Protein AF-A0A0E2ARM5-F1 (afdb_monomer_lite)

Organism: NCBI:txid997883

Sequence (117 aa):
MQHPQVIKKFHDNARKASEAAKKFPGQHNGEGDAVRHVYWSALNTLSENANLAKEFGDAHEQNPGQDIAEKNMDLFNNSIGYQLGDLAKQNKWSEERLFKEIIKYKNDKKLQTKLHP

pLDDT: mean 94.95, std 8.1, range [47.59, 98.81]

Secondary structure (DSSP, 8-state):
--HHHHHHHHHHHHHHHHHHHTTSS-TTTSHHHHHHHHHHHHHHHHHS-HHHHHHHHHHHT--TTS-HHHHHHHHHHHHHHHHHHHHHHHTT--HHHHHHHHHHHHHTT-S--S---

Structure (mmCIF, N/CA/C/O backbone):
data_AF-A0A0E2ARM5-F1
#
_entry.id   AF-A0A0E2ARM5-F1
#
loop_
_atom_site.group_PDB
_atom_site.id
_atom_site.type_symbol
_atom_site.label_atom_id
_atom_site.label_alt_id
_atom_site.label_comp_id
_atom_site.label_asym_id
_atom_site.label_entity_id
_atom_site.label_seq_id
_atom_site.pdbx_PDB_ins_code
_atom_site.Cartn_x
_atom_site.Cartn_y
_atom_site.Cartn_z
_atom_site.occupancy
_atom_site.B_iso_or_equiv
_atom_site.auth_seq_id
_atom_site.auth_comp_id
_atom_site.auth_asym_id
_atom_site.auth_atom_id
_atom_site.pdbx_PDB_model_num
ATOM 1 N N . MET A 1 1 ? -25.311 -2.677 -9.216 1.00 47.59 1 MET A N 1
ATOM 2 C CA . MET A 1 1 ? -23.911 -2.255 -9.439 1.00 47.59 1 MET A CA 1
ATOM 3 C C . MET A 1 1 ? -23.619 -1.006 -8.611 1.00 47.59 1 MET A C 1
ATOM 5 O O . MET A 1 1 ? -24.107 0.061 -8.951 1.00 47.59 1 MET A O 1
ATOM 9 N N . GLN A 1 2 ? -22.869 -1.135 -7.512 1.00 56.41 2 GLN A N 1
ATOM 10 C CA . GLN A 1 2 ? -22.458 -0.032 -6.616 1.00 56.41 2 GLN A CA 1
ATOM 11 C C . GLN A 1 2 ? -21.163 0.683 -7.088 1.00 56.41 2 GLN A C 1
ATOM 13 O O . GLN A 1 2 ? -20.437 1.267 -6.289 1.00 56.41 2 GLN A O 1
ATOM 18 N N . HIS A 1 3 ? -20.839 0.643 -8.386 1.00 64.38 3 HIS A N 1
ATOM 19 C CA . HIS A 1 3 ? -19.516 1.034 -8.901 1.00 64.38 3 HIS A CA 1
ATOM 20 C C . HIS A 1 3 ? -19.085 2.501 -8.676 1.00 64.38 3 HIS A C 1
ATOM 22 O O . HIS A 1 3 ? -17.916 2.704 -8.354 1.00 64.38 3 HIS A O 1
ATOM 28 N N . PRO A 1 4 ? -19.947 3.537 -8.776 1.00 80.44 4 PRO A N 1
ATOM 29 C CA . PRO A 1 4 ? -19.475 4.927 -8.699 1.00 80.44 4 PRO A CA 1
ATOM 30 C C . PRO A 1 4 ? -18.895 5.314 -7.333 1.00 80.44 4 PRO A C 1
ATOM 32 O O . PRO A 1 4 ? -17.927 6.068 -7.247 1.00 80.44 4 PRO A O 1
ATOM 35 N N . GLN A 1 5 ? -19.476 4.786 -6.252 1.00 87.19 5 GLN A N 1
ATOM 36 C CA . GLN A 1 5 ? -19.025 5.093 -4.894 1.00 87.19 5 GLN A CA 1
ATOM 37 C C . GLN A 1 5 ? -17.694 4.407 -4.576 1.00 87.19 5 GLN A C 1
ATOM 39 O O . GLN A 1 5 ? -16.830 5.032 -3.967 1.00 87.19 5 GLN A O 1
ATOM 44 N N . VAL A 1 6 ? -17.508 3.163 -5.030 1.00 91.00 6 VAL A N 1
ATOM 45 C CA . VAL A 1 6 ? -16.244 2.424 -4.873 1.00 91.00 6 VAL A CA 1
ATOM 46 C C . VAL A 1 6 ? -15.111 3.138 -5.605 1.00 91.00 6 VAL A C 1
ATOM 48 O O . VAL A 1 6 ? -14.064 3.380 -5.012 1.00 91.00 6 VAL A O 1
ATOM 51 N N . ILE A 1 7 ? -15.337 3.560 -6.854 1.00 90.75 7 ILE A N 1
ATOM 52 C CA . ILE A 1 7 ? -14.329 4.290 -7.639 1.00 90.75 7 ILE A CA 1
ATOM 53 C C . ILE A 1 7 ? -13.917 5.576 -6.917 1.00 90.75 7 ILE A C 1
ATOM 55 O O . ILE A 1 7 ? -12.726 5.845 -6.763 1.00 90.75 7 ILE A O 1
ATOM 59 N N . LYS A 1 8 ? -14.891 6.346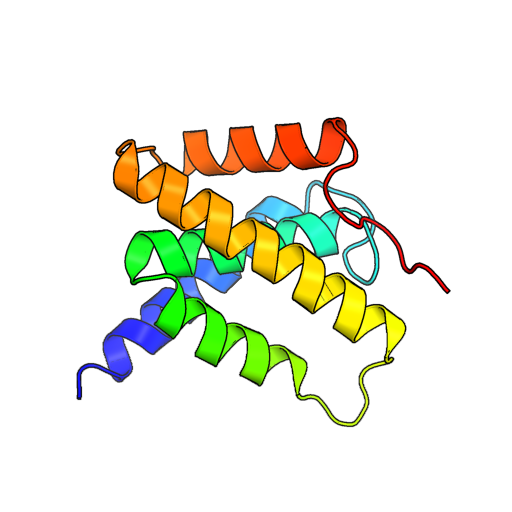 -6.411 1.00 93.88 8 LYS A N 1
ATOM 60 C CA . LYS A 1 8 ? -14.605 7.559 -5.638 1.00 93.88 8 LYS A CA 1
ATOM 61 C C . LYS A 1 8 ? -13.776 7.252 -4.384 1.00 93.88 8 LYS A C 1
ATOM 63 O O . LYS A 1 8 ? -12.797 7.946 -4.128 1.00 93.88 8 LYS A O 1
ATOM 68 N N . LYS A 1 9 ? -14.122 6.204 -3.628 1.00 95.38 9 LYS A N 1
ATOM 69 C CA . LYS A 1 9 ? -13.348 5.782 -2.449 1.00 95.38 9 LYS A CA 1
ATOM 70 C C . LYS A 1 9 ? -11.918 5.398 -2.817 1.00 95.38 9 LYS A C 1
ATOM 72 O O . LYS A 1 9 ? -10.992 5.840 -2.149 1.00 95.38 9 LYS A O 1
ATOM 77 N N . PHE A 1 10 ? -11.724 4.617 -3.877 1.00 96.00 10 PHE A N 1
ATOM 78 C CA . PHE A 1 10 ? -10.392 4.165 -4.293 1.00 96.00 10 PHE A CA 1
ATOM 79 C C . PHE A 1 10 ? -9.530 5.333 -4.773 1.00 96.00 10 PHE A C 1
ATOM 81 O O . PHE A 1 10 ? -8.337 5.375 -4.473 1.00 96.00 10 PHE A O 1
ATOM 88 N N . HIS A 1 11 ? -10.141 6.315 -5.436 1.00 96.31 11 HIS A N 1
ATOM 89 C CA . HIS A 1 11 ? -9.495 7.577 -5.782 1.00 96.31 11 HIS A CA 1
ATOM 90 C C . HIS A 1 11 ? -9.100 8.388 -4.532 1.00 96.31 11 HIS A C 1
ATOM 92 O O . HIS A 1 11 ? -7.962 8.843 -4.412 1.00 96.31 11 HIS A O 1
ATOM 98 N N . ASP A 1 12 ? -10.005 8.540 -3.562 1.00 97.88 12 ASP A N 1
ATOM 99 C CA . ASP A 1 12 ? -9.716 9.253 -2.313 1.00 97.88 12 ASP A CA 1
ATOM 100 C C . ASP A 1 12 ? -8.624 8.545 -1.488 1.00 97.88 12 ASP A C 1
ATOM 102 O O . ASP A 1 12 ? -7.742 9.202 -0.926 1.00 97.88 12 ASP A O 1
ATOM 106 N N . ASN A 1 13 ? -8.631 7.210 -1.468 1.00 98.38 13 ASN A N 1
ATOM 107 C CA . ASN A 1 13 ? -7.599 6.385 -0.845 1.00 98.38 13 ASN A CA 1
ATOM 108 C C . ASN A 1 13 ? -6.247 6.542 -1.548 1.00 98.38 13 ASN A C 1
ATOM 110 O O . ASN A 1 13 ? -5.231 6.667 -0.868 1.00 98.38 13 ASN A O 1
ATOM 114 N N . ALA A 1 14 ? -6.220 6.589 -2.885 1.00 98.12 14 ALA A N 1
ATOM 115 C CA . ALA A 1 14 ? -4.995 6.835 -3.650 1.00 98.12 14 ALA A CA 1
ATOM 116 C C . ALA A 1 14 ? -4.389 8.194 -3.284 1.00 98.12 14 ALA A C 1
ATOM 118 O O . ALA A 1 14 ? -3.193 8.294 -3.015 1.00 98.12 14 ALA A O 1
ATOM 119 N N . ARG A 1 15 ? -5.220 9.239 -3.174 1.00 98.44 15 ARG A N 1
ATOM 120 C CA . ARG A 1 15 ? -4.770 10.563 -2.726 1.00 98.44 15 ARG A CA 1
ATOM 121 C C . ARG A 1 15 ? -4.179 10.509 -1.317 1.00 98.44 15 ARG A C 1
ATOM 123 O O . ARG A 1 15 ? -3.093 11.038 -1.100 1.00 98.44 15 ARG A O 1
ATOM 130 N N . LYS A 1 16 ? -4.856 9.855 -0.364 1.00 98.44 16 LYS A N 1
ATOM 131 C CA . LYS A 1 16 ? -4.340 9.679 1.007 1.00 98.44 16 LYS A CA 1
ATOM 132 C C . LYS A 1 16 ? -2.991 8.955 1.022 1.00 98.44 16 LYS A C 1
ATOM 134 O O . LYS A 1 16 ? -2.076 9.403 1.711 1.00 98.44 16 LYS A O 1
ATOM 139 N N . ALA A 1 17 ? -2.870 7.861 0.270 1.00 98.50 17 ALA A N 1
ATOM 140 C CA . ALA A 1 17 ? -1.648 7.072 0.196 1.00 98.50 17 ALA A CA 1
ATOM 141 C C . ALA A 1 17 ? -0.484 7.885 -0.383 1.00 98.50 17 ALA A C 1
ATOM 143 O O . ALA A 1 17 ? 0.592 7.920 0.212 1.00 98.50 17 ALA A O 1
ATOM 144 N N . SER A 1 18 ? -0.728 8.615 -1.473 1.00 98.44 18 SER A N 1
ATOM 145 C CA . SER A 1 18 ? 0.254 9.509 -2.089 1.00 98.44 18 SER A CA 1
ATOM 146 C C . SER A 1 18 ? 0.715 10.609 -1.137 1.00 98.44 18 SER A C 1
ATOM 148 O O . SER A 1 18 ? 1.916 10.802 -0.973 1.00 98.44 18 SER A O 1
ATOM 150 N N . GLU A 1 19 ? -0.200 11.300 -0.449 1.00 98.50 19 GLU A N 1
ATOM 151 C CA . GLU A 1 19 ? 0.183 12.328 0.531 1.00 98.50 19 GLU A CA 1
ATOM 152 C C . GLU A 1 19 ? 1.012 11.745 1.683 1.00 98.50 19 GLU A C 1
ATOM 154 O O . GLU A 1 19 ? 2.033 12.313 2.070 1.00 98.50 19 GLU A O 1
ATOM 159 N N . ALA A 1 20 ? 0.617 10.583 2.208 1.00 98.00 20 ALA A N 1
ATOM 160 C CA . ALA A 1 20 ? 1.328 9.927 3.300 1.00 98.00 20 ALA A CA 1
ATOM 161 C C . ALA A 1 20 ? 2.727 9.429 2.892 1.00 98.00 20 ALA A C 1
ATOM 163 O O . ALA A 1 20 ? 3.628 9.384 3.737 1.00 98.00 20 ALA A O 1
ATOM 164 N N . ALA A 1 21 ? 2.912 9.070 1.619 1.00 98.25 21 ALA A N 1
ATOM 165 C CA . ALA A 1 21 ? 4.160 8.564 1.060 1.00 98.25 21 ALA A CA 1
ATOM 166 C C . ALA A 1 21 ? 5.202 9.654 0.761 1.00 98.25 21 ALA A C 1
ATOM 168 O O . ALA A 1 21 ? 6.397 9.359 0.770 1.00 98.25 21 ALA A O 1
ATOM 169 N N . LYS A 1 22 ? 4.794 10.917 0.553 1.00 98.25 22 LYS A N 1
ATOM 170 C CA . LYS A 1 22 ? 5.698 12.039 0.207 1.00 98.25 22 LYS A CA 1
ATOM 171 C C . LYS A 1 22 ? 6.840 12.272 1.196 1.00 98.25 22 LYS A C 1
ATOM 173 O O . LYS A 1 22 ? 7.863 12.839 0.830 1.00 98.25 22 LYS A O 1
ATOM 178 N N . LYS A 1 23 ? 6.674 11.854 2.451 1.00 97.19 23 LYS A N 1
ATOM 179 C CA . LYS A 1 23 ? 7.703 11.985 3.495 1.00 97.19 23 LYS A CA 1
ATOM 180 C C . LYS A 1 23 ? 8.856 10.983 3.365 1.00 97.19 23 LYS A C 1
ATOM 182 O O . LYS A 1 23 ? 9.813 11.079 4.126 1.00 97.19 23 LYS A O 1
ATOM 187 N N . PHE A 1 24 ? 8.751 10.014 2.458 1.00 97.62 24 PHE A N 1
ATOM 188 C CA . PHE A 1 24 ? 9.776 9.005 2.207 1.00 97.62 24 PHE A CA 1
ATOM 189 C C . PHE A 1 24 ? 10.496 9.280 0.876 1.00 97.62 24 PHE A C 1
ATOM 191 O O . PHE A 1 24 ? 9.881 9.786 -0.066 1.00 97.62 24 PHE A O 1
ATOM 198 N N . PRO A 1 25 ? 11.794 8.963 0.762 1.00 97.81 25 PRO A N 1
ATOM 199 C CA . PRO A 1 25 ? 12.524 9.108 -0.495 1.00 97.81 25 PRO A CA 1
ATOM 200 C C . PRO A 1 25 ? 12.080 8.061 -1.528 1.00 97.81 25 PRO A C 1
ATOM 202 O O . PRO A 1 25 ? 11.477 7.051 -1.181 1.00 97.81 25 PRO A O 1
ATOM 205 N N . GLY A 1 26 ? 12.409 8.271 -2.805 1.00 97.31 26 GLY A N 1
ATOM 206 C CA . GLY A 1 26 ? 12.141 7.284 -3.859 1.00 97.31 26 GLY A CA 1
ATOM 207 C C . GLY A 1 26 ? 10.648 7.114 -4.148 1.00 97.31 26 GLY A C 1
ATOM 208 O O . GLY A 1 26 ? 10.055 6.089 -3.830 1.00 97.31 26 GLY A O 1
ATOM 209 N N . GLN A 1 27 ? 10.039 8.142 -4.745 1.00 97.94 27 GLN A N 1
ATOM 210 C CA . GLN A 1 27 ? 8.611 8.159 -5.103 1.00 97.94 27 GLN A CA 1
ATOM 211 C C . GLN A 1 27 ? 8.261 7.280 -6.317 1.00 97.94 27 GLN A C 1
ATOM 213 O O . GLN A 1 27 ? 7.083 7.160 -6.655 1.00 97.94 27 GLN A O 1
ATOM 218 N N . HIS A 1 28 ? 9.274 6.691 -6.948 1.00 96.81 28 HIS A N 1
ATOM 219 C CA . HIS A 1 28 ? 9.179 5.730 -8.035 1.00 96.81 28 HIS A CA 1
ATOM 220 C C . HIS A 1 28 ? 10.295 4.701 -7.845 1.00 96.81 28 HIS A C 1
ATOM 222 O O . HIS A 1 28 ? 11.446 5.098 -7.624 1.00 96.81 28 HIS A O 1
ATOM 228 N N . ASN A 1 29 ? 9.952 3.414 -7.868 1.00 96.81 29 ASN A N 1
ATOM 229 C CA . ASN A 1 29 ? 10.861 2.285 -7.688 1.00 96.81 29 ASN A CA 1
ATOM 230 C C . ASN A 1 29 ? 11.671 2.340 -6.378 1.00 96.81 29 ASN A C 1
ATOM 232 O O . ASN A 1 29 ? 12.807 1.866 -6.298 1.00 96.81 29 ASN A O 1
ATOM 236 N N . GLY A 1 30 ? 11.093 2.962 -5.343 1.00 97.19 30 GLY A N 1
ATOM 237 C CA . GLY A 1 30 ? 11.765 3.293 -4.090 1.00 97.19 30 GLY A CA 1
ATOM 238 C C . GLY A 1 30 ? 10.886 3.144 -2.848 1.00 97.19 30 GLY A C 1
ATOM 239 O O . GLY A 1 30 ? 9.823 2.529 -2.865 1.00 97.19 30 GLY A O 1
ATOM 240 N N . GLU A 1 31 ? 11.339 3.704 -1.726 1.00 98.12 31 GLU A N 1
ATOM 241 C CA . GLU A 1 31 ? 10.670 3.558 -0.429 1.00 98.12 31 GLU A CA 1
ATOM 242 C C . GLU A 1 31 ? 9.285 4.217 -0.385 1.00 98.12 31 GLU A C 1
ATOM 244 O O . GLU A 1 31 ? 8.324 3.609 0.087 1.00 98.12 31 GLU A O 1
ATOM 249 N N . GLY A 1 32 ? 9.173 5.454 -0.869 1.00 98.44 32 GLY A N 1
ATOM 250 C CA . GLY A 1 32 ? 7.902 6.168 -0.942 1.00 98.44 32 GLY A CA 1
ATOM 251 C C . GLY A 1 32 ? 6.911 5.472 -1.861 1.00 98.44 32 GLY A C 1
ATOM 252 O O . GLY A 1 32 ? 5.730 5.388 -1.533 1.00 98.44 32 GLY A O 1
ATOM 253 N N . ASP A 1 33 ? 7.403 4.911 -2.959 1.00 98.44 33 ASP A N 1
ATOM 254 C CA . ASP A 1 33 ? 6.599 4.113 -3.873 1.00 98.44 33 ASP A CA 1
ATOM 255 C C . ASP A 1 33 ? 6.029 2.860 -3.193 1.00 98.44 33 ASP A C 1
ATOM 257 O O . ASP A 1 33 ? 4.815 2.693 -3.087 1.00 98.44 33 ASP A O 1
ATOM 261 N N . ALA A 1 34 ? 6.896 2.062 -2.564 1.00 98.62 34 ALA A N 1
ATOM 262 C CA . ALA A 1 34 ? 6.487 0.874 -1.822 1.00 98.62 34 ALA A CA 1
ATOM 263 C C . ALA A 1 34 ? 5.437 1.190 -0.743 1.00 98.62 34 ALA A C 1
ATOM 265 O O . ALA A 1 34 ? 4.422 0.503 -0.624 1.00 98.62 34 ALA A O 1
ATOM 266 N N . VAL A 1 35 ? 5.641 2.264 0.030 1.00 98.75 35 VAL A N 1
ATOM 267 C CA . VAL A 1 35 ? 4.672 2.701 1.048 1.00 98.75 35 VAL A CA 1
ATOM 268 C C . VAL A 1 35 ? 3.345 3.125 0.415 1.00 98.75 35 VAL A C 1
ATOM 270 O O . VAL A 1 35 ? 2.290 2.797 0.963 1.00 98.75 35 VAL A O 1
ATOM 273 N N . ARG A 1 36 ? 3.376 3.834 -0.719 1.00 98.75 36 ARG A N 1
ATOM 274 C CA . ARG A 1 36 ? 2.173 4.264 -1.443 1.00 98.75 36 ARG A CA 1
ATOM 275 C C . ARG A 1 36 ? 1.350 3.061 -1.903 1.00 98.75 36 ARG A C 1
ATOM 277 O O . ARG A 1 36 ? 0.156 3.026 -1.607 1.00 98.75 36 ARG A O 1
ATOM 284 N N . HIS A 1 37 ? 1.979 2.073 -2.541 1.00 98.62 37 HIS A N 1
ATOM 285 C CA . HIS A 1 37 ? 1.309 0.864 -3.038 1.00 98.62 37 HIS A CA 1
ATOM 286 C C . HIS A 1 37 ? 0.685 0.045 -1.902 1.00 98.62 37 HIS A C 1
ATOM 288 O O . HIS A 1 37 ? -0.518 -0.236 -1.921 1.00 98.62 37 HIS A O 1
ATOM 294 N N . VAL A 1 38 ? 1.453 -0.242 -0.841 1.00 98.81 38 VAL A N 1
ATOM 295 C CA . VAL A 1 38 ? 0.933 -0.973 0.330 1.00 98.81 38 VAL A CA 1
ATOM 296 C C . VAL A 1 38 ? -0.239 -0.225 0.958 1.00 98.81 38 VAL A C 1
ATOM 298 O O . VAL A 1 38 ? -1.264 -0.830 1.272 1.00 98.81 38 VAL A O 1
ATOM 301 N N . TYR A 1 39 ? -0.109 1.090 1.164 1.00 98.81 39 TYR A N 1
ATOM 302 C CA . TYR A 1 39 ? -1.127 1.842 1.888 1.00 98.81 39 TYR A CA 1
ATOM 303 C C . TYR A 1 39 ? -2.406 2.027 1.071 1.00 98.81 39 TYR A C 1
ATOM 305 O O . TYR A 1 39 ? -3.496 1.873 1.622 1.00 98.81 39 TYR A O 1
ATOM 313 N N . TRP A 1 40 ? -2.301 2.270 -0.237 1.00 98.69 40 TRP A N 1
ATOM 314 C CA . TRP A 1 40 ? -3.465 2.318 -1.120 1.00 98.69 40 TRP A CA 1
ATOM 315 C C . TRP A 1 40 ? -4.215 0.981 -1.132 1.00 98.69 40 TRP A C 1
ATOM 317 O O . TRP A 1 40 ? -5.419 0.946 -0.867 1.00 98.69 40 TRP A O 1
ATOM 327 N N . SER A 1 41 ? -3.493 -0.125 -1.325 1.00 98.81 41 SER A N 1
ATOM 328 C CA . SER A 1 41 ? -4.056 -1.479 -1.317 1.00 98.81 41 SER A CA 1
ATOM 329 C C . SER A 1 41 ? -4.707 -1.842 0.025 1.00 98.81 41 SER A C 1
ATOM 331 O O . SER A 1 41 ? -5.798 -2.424 0.060 1.00 98.81 41 SER A O 1
ATOM 333 N N . ALA A 1 42 ? -4.102 -1.428 1.142 1.00 98.81 42 ALA A N 1
ATOM 334 C CA . ALA A 1 42 ? -4.655 -1.651 2.474 1.00 98.81 42 ALA A CA 1
ATOM 335 C C . ALA A 1 42 ? -5.910 -0.812 2.754 1.00 98.81 42 ALA A C 1
ATOM 337 O O . ALA A 1 42 ? -6.881 -1.339 3.295 1.00 98.81 42 ALA A O 1
ATOM 338 N N . LEU A 1 43 ? -5.936 0.467 2.358 1.00 98.75 43 LEU A N 1
ATOM 339 C CA . LEU A 1 43 ? -7.120 1.324 2.495 1.00 98.75 43 LEU A CA 1
ATOM 340 C C . LEU A 1 43 ? -8.288 0.820 1.639 1.00 98.75 43 LEU A C 1
ATOM 342 O O . LEU A 1 43 ? -9.432 0.802 2.098 1.00 98.75 43 LEU A O 1
ATOM 346 N N . ASN A 1 44 ? -8.014 0.367 0.415 1.00 98.38 44 ASN A N 1
ATOM 347 C CA . ASN A 1 44 ? -9.029 -0.220 -0.461 1.00 98.38 44 ASN A CA 1
ATOM 348 C C . ASN A 1 44 ? -9.614 -1.498 0.144 1.00 98.38 44 ASN A C 1
ATOM 350 O O . ASN A 1 44 ? -10.830 -1.668 0.171 1.00 98.38 44 ASN A O 1
ATOM 354 N N . THR A 1 45 ? -8.768 -2.348 0.721 1.00 98.56 45 THR A N 1
ATOM 355 C CA . THR A 1 45 ? -9.214 -3.564 1.414 1.00 98.56 45 THR A CA 1
ATOM 356 C C . THR A 1 45 ? -10.028 -3.245 2.669 1.00 98.56 45 THR A C 1
ATOM 358 O O . THR A 1 45 ? -11.087 -3.831 2.887 1.00 98.56 45 THR A O 1
ATOM 361 N N . LEU A 1 46 ? -9.569 -2.284 3.478 1.00 98.00 46 LEU A N 1
ATOM 362 C CA . LEU A 1 46 ? -10.245 -1.864 4.706 1.00 98.00 46 LEU A CA 1
ATOM 363 C C . LEU A 1 46 ? -11.627 -1.255 4.419 1.00 98.00 46 LEU A C 1
ATOM 365 O O . LEU A 1 46 ? -12.58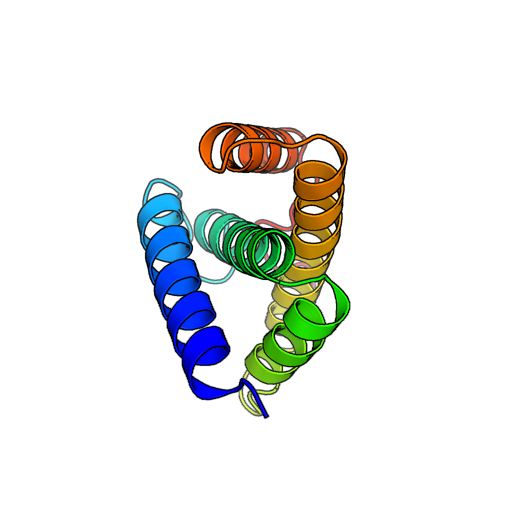9 -1.546 5.130 1.00 98.00 46 LEU A O 1
ATOM 369 N N . SER A 1 47 ? -11.721 -0.416 3.382 1.00 96.69 47 SER A N 1
ATOM 370 C CA . SER A 1 47 ? -12.966 0.255 2.983 1.00 96.69 47 SER A CA 1
ATOM 371 C C . SER A 1 47 ? -13.930 -0.643 2.203 1.00 96.69 47 SER A C 1
ATOM 373 O O . SER A 1 47 ? -15.137 -0.402 2.261 1.00 96.69 47 SER A O 1
ATOM 375 N N . GLU A 1 48 ? -13.417 -1.677 1.531 1.00 95.75 48 GLU A N 1
ATOM 376 C CA . GLU A 1 48 ? -14.187 -2.667 0.774 1.00 95.75 48 GLU A CA 1
ATOM 377 C C . GLU A 1 48 ? -13.819 -4.095 1.211 1.00 95.75 48 GLU A C 1
ATOM 379 O O . GLU A 1 48 ? -14.202 -4.519 2.303 1.00 95.75 48 GLU A O 1
ATOM 384 N N . ASN A 1 49 ? -13.123 -4.871 0.378 1.00 95.19 49 ASN A N 1
ATOM 385 C CA . ASN A 1 49 ? -12.604 -6.202 0.696 1.00 95.19 49 ASN A CA 1
ATOM 386 C C . ASN A 1 49 ? -11.380 -6.523 -0.179 1.00 95.19 49 ASN A C 1
ATOM 388 O O . ASN A 1 49 ? -11.171 -5.874 -1.207 1.00 95.19 49 ASN A O 1
ATOM 392 N N . ALA A 1 50 ? -10.599 -7.532 0.216 1.00 94.94 50 ALA A N 1
ATOM 393 C CA . ALA A 1 50 ? -9.348 -7.879 -0.454 1.00 94.94 50 ALA A CA 1
ATOM 394 C C . ALA A 1 50 ? -9.536 -8.305 -1.918 1.00 94.94 50 ALA A C 1
ATOM 396 O O . ALA A 1 50 ? -8.716 -7.942 -2.756 1.00 94.94 50 ALA A O 1
ATOM 397 N N . ASN A 1 51 ? -10.625 -9.008 -2.255 1.00 95.44 51 ASN A N 1
ATOM 398 C CA . ASN A 1 51 ? -10.874 -9.451 -3.631 1.00 95.44 51 ASN A CA 1
ATOM 399 C C . ASN A 1 51 ? -11.060 -8.253 -4.569 1.00 95.44 51 ASN A C 1
ATOM 401 O O . ASN A 1 51 ? -10.375 -8.149 -5.582 1.00 95.44 51 ASN A O 1
ATOM 405 N N . LEU A 1 52 ? -11.923 -7.305 -4.194 1.00 95.25 52 LEU A N 1
ATOM 406 C CA . LEU A 1 52 ? -12.173 -6.111 -5.003 1.00 95.25 52 LEU A CA 1
ATOM 407 C C . LEU A 1 52 ? -10.949 -5.185 -5.057 1.00 95.25 52 LEU A C 1
ATOM 409 O O . LEU A 1 52 ? -10.644 -4.615 -6.101 1.00 95.25 52 LEU A O 1
ATOM 413 N N . ALA A 1 53 ? -10.223 -5.044 -3.944 1.00 96.31 53 ALA A N 1
ATOM 414 C CA . ALA A 1 53 ? -8.976 -4.284 -3.917 1.00 96.31 53 ALA A CA 1
ATOM 415 C C . ALA A 1 53 ? -7.916 -4.895 -4.849 1.00 96.31 53 ALA A C 1
ATOM 417 O O . ALA A 1 53 ? -7.216 -4.151 -5.538 1.00 96.31 53 ALA A O 1
ATOM 418 N N . LYS A 1 54 ? -7.836 -6.231 -4.907 1.00 96.69 54 LYS A N 1
ATOM 419 C CA . LYS A 1 54 ? -6.936 -6.960 -5.801 1.00 96.69 54 LYS A CA 1
ATOM 420 C C . LYS A 1 54 ? -7.310 -6.800 -7.266 1.00 96.69 54 LYS A C 1
ATOM 422 O O . LYS A 1 54 ? -6.432 -6.513 -8.063 1.00 96.69 54 LYS A O 1
ATOM 427 N N . GLU A 1 55 ? -8.586 -6.919 -7.625 1.00 95.44 55 GLU A N 1
ATOM 428 C CA . GLU A 1 55 ? -9.033 -6.715 -9.013 1.00 95.44 55 GLU A CA 1
ATOM 429 C C . GLU A 1 55 ? -8.625 -5.335 -9.550 1.00 95.44 55 GLU A C 1
ATOM 431 O O . GLU A 1 55 ? -8.094 -5.223 -10.654 1.00 95.44 55 GLU A O 1
ATOM 436 N N . PHE A 1 56 ? -8.818 -4.281 -8.752 1.00 94.06 56 PHE A N 1
ATOM 437 C CA . PHE A 1 56 ? -8.423 -2.923 -9.134 1.00 94.06 56 PHE A CA 1
ATOM 438 C C . PHE A 1 56 ? -6.909 -2.708 -9.112 1.00 94.06 56 PHE A C 1
ATOM 440 O O . PHE A 1 56 ? -6.394 -2.015 -9.986 1.00 94.06 56 PHE A O 1
ATOM 447 N N . GLY A 1 57 ? -6.203 -3.266 -8.126 1.00 93.12 57 GLY A N 1
ATOM 448 C CA . GLY A 1 57 ? -4.747 -3.164 -8.052 1.00 93.12 57 GLY A CA 1
ATOM 449 C C . GLY A 1 57 ? -4.077 -3.882 -9.217 1.00 93.12 57 GLY A C 1
ATOM 450 O O . GLY A 1 57 ? -3.305 -3.267 -9.938 1.00 93.12 57 GLY A O 1
ATOM 451 N N . ASP A 1 58 ? -4.453 -5.133 -9.487 1.00 93.75 58 ASP A N 1
ATOM 452 C CA . ASP A 1 58 ? -3.940 -5.896 -10.626 1.00 93.75 58 ASP A CA 1
ATOM 453 C C . ASP A 1 58 ? -4.181 -5.160 -11.947 1.00 93.75 58 ASP A C 1
ATOM 455 O O . ASP A 1 58 ? -3.292 -5.153 -12.796 1.00 93.75 58 ASP A O 1
ATOM 459 N N . ALA A 1 59 ? -5.361 -4.547 -12.121 1.00 92.00 59 ALA A N 1
ATOM 460 C CA . ALA A 1 59 ? -5.695 -3.754 -13.301 1.00 92.00 59 ALA A CA 1
ATOM 461 C C . ALA A 1 59 ? -4.850 -2.472 -13.417 1.00 92.00 59 ALA A C 1
ATOM 463 O O . ALA A 1 59 ? -4.489 -2.090 -14.529 1.00 92.00 59 ALA A O 1
ATOM 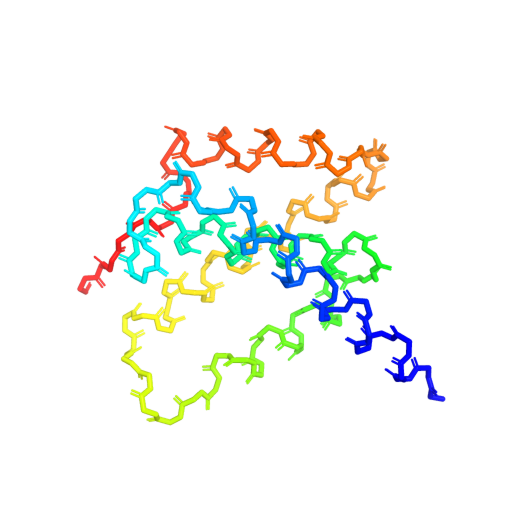464 N N . HIS A 1 60 ? -4.518 -1.823 -12.295 1.00 88.75 60 HIS A N 1
ATOM 465 C CA . HIS A 1 60 ? -3.638 -0.651 -12.262 1.00 88.75 60 HIS A CA 1
ATOM 466 C C . HIS A 1 60 ? -2.226 -0.981 -12.773 1.00 88.75 60 HIS A C 1
ATOM 468 O O . HIS A 1 60 ? -1.671 -0.207 -13.548 1.00 88.75 60 HIS A O 1
ATOM 474 N N . GLU A 1 61 ? -1.713 -2.173 -12.448 1.00 89.56 61 GLU A N 1
ATOM 475 C CA . GLU A 1 61 ? -0.391 -2.663 -12.878 1.00 89.56 61 GLU A CA 1
ATOM 476 C C . GLU A 1 61 ? -0.385 -3.319 -14.286 1.00 89.56 61 GLU A C 1
ATOM 478 O O . GLU A 1 61 ? 0.570 -3.995 -14.679 1.00 89.56 61 GLU A O 1
ATOM 483 N N . GLN A 1 62 ? -1.460 -3.214 -15.086 1.00 89.19 62 GLN A N 1
ATOM 484 C CA . GLN A 1 62 ? -1.494 -3.751 -16.466 1.00 89.19 62 GLN A CA 1
ATOM 485 C C . GLN A 1 62 ? -1.011 -2.756 -17.532 1.00 89.19 62 GLN A C 1
ATOM 487 O O . GLN A 1 62 ? -1.381 -2.878 -18.700 1.00 89.19 62 GLN A O 1
ATOM 492 N N . ASN A 1 63 ? -0.181 -1.776 -17.175 1.00 88.25 63 ASN A N 1
ATOM 493 C CA . ASN A 1 63 ? 0.355 -0.841 -18.159 1.00 88.25 63 ASN A CA 1
ATOM 494 C C . ASN A 1 63 ? 1.349 -1.555 -19.111 1.00 88.25 63 ASN A C 1
ATOM 496 O O . ASN A 1 63 ? 2.373 -2.051 -18.641 1.00 88.25 63 ASN A O 1
ATOM 500 N N . PRO A 1 64 ? 1.113 -1.590 -20.442 1.00 83.88 64 PRO A N 1
ATOM 501 C CA . PRO A 1 64 ? 1.987 -2.296 -21.388 1.00 83.88 64 PRO A CA 1
ATOM 502 C C . PRO A 1 64 ? 3.433 -1.784 -21.449 1.00 83.88 64 PRO A C 1
ATOM 504 O O . PRO A 1 64 ? 4.299 -2.494 -21.950 1.00 83.88 64 PRO A O 1
ATOM 507 N N . GLY A 1 65 ? 3.689 -0.555 -20.990 1.00 88.19 65 GLY A N 1
ATOM 508 C CA . GLY A 1 65 ? 5.026 0.046 -20.963 1.00 88.19 65 GLY A CA 1
ATOM 509 C C . GLY A 1 65 ? 5.762 -0.063 -19.623 1.00 88.19 65 GLY A C 1
ATOM 510 O O . GLY A 1 65 ? 6.867 0.462 -19.525 1.00 88.19 65 GLY A O 1
ATOM 511 N N . GLN A 1 66 ? 5.158 -0.673 -18.597 1.00 90.19 66 GLN A N 1
ATOM 512 C CA . GLN A 1 66 ? 5.777 -0.825 -17.274 1.00 90.19 66 GLN A CA 1
ATOM 513 C C . GLN A 1 66 ? 6.875 -1.890 -17.326 1.00 90.19 66 GLN A C 1
ATOM 515 O O . GLN A 1 66 ? 6.688 -2.961 -17.911 1.00 90.19 66 GLN A O 1
ATOM 520 N N . ASP A 1 67 ? 8.016 -1.598 -16.705 1.00 93.81 67 ASP A N 1
ATOM 521 C CA . ASP A 1 67 ? 9.091 -2.574 -16.564 1.00 93.81 67 ASP A CA 1
ATOM 522 C C . ASP A 1 67 ? 8.624 -3.782 -15.729 1.00 93.81 67 ASP A C 1
ATOM 524 O O . ASP A 1 67 ? 7.831 -3.654 -14.794 1.00 93.81 67 ASP A O 1
ATOM 528 N N . ILE A 1 68 ? 9.103 -4.983 -16.066 1.00 93.06 68 ILE A N 1
ATOM 529 C CA . ILE A 1 68 ? 8.666 -6.216 -15.394 1.00 93.06 68 ILE A CA 1
ATOM 530 C C . ILE A 1 68 ? 9.093 -6.224 -13.920 1.00 93.06 68 ILE A C 1
ATOM 532 O O . ILE A 1 68 ? 8.333 -6.697 -13.072 1.00 93.06 68 ILE A O 1
ATOM 536 N N . ALA A 1 69 ? 10.284 -5.713 -13.592 1.00 94.62 69 ALA A N 1
ATOM 537 C CA . ALA A 1 69 ? 10.752 -5.659 -12.211 1.00 94.62 69 ALA A CA 1
ATOM 538 C C . ALA A 1 69 ? 9.937 -4.651 -11.390 1.00 94.62 69 ALA A C 1
ATOM 540 O O . ALA A 1 69 ? 9.603 -4.941 -10.241 1.00 94.62 69 ALA A O 1
ATOM 541 N N . GLU A 1 70 ? 9.569 -3.516 -11.990 1.00 95.56 70 GLU A N 1
ATOM 542 C CA . GLU A 1 70 ? 8.655 -2.528 -11.399 1.00 95.56 70 GLU A CA 1
ATOM 543 C C . GLU A 1 70 ? 7.288 -3.147 -11.114 1.00 95.56 70 GLU A C 1
ATOM 545 O O . GLU A 1 70 ? 6.863 -3.202 -9.962 1.00 95.56 70 GLU A O 1
ATOM 550 N N . LYS A 1 71 ? 6.669 -3.770 -12.121 1.00 95.50 71 LYS A N 1
ATOM 551 C CA . LYS A 1 71 ? 5.389 -4.466 -11.954 1.00 95.50 71 LYS A CA 1
ATOM 552 C C . LYS A 1 71 ? 5.429 -5.512 -10.841 1.00 95.50 71 LYS A C 1
ATOM 554 O O . LYS A 1 71 ? 4.486 -5.636 -10.061 1.00 95.50 71 LYS A O 1
ATOM 559 N N . ASN A 1 72 ? 6.508 -6.286 -10.756 1.00 95.62 72 ASN A N 1
ATOM 560 C CA . ASN A 1 72 ? 6.662 -7.294 -9.709 1.00 95.62 72 ASN A CA 1
ATOM 561 C C . ASN A 1 72 ? 6.792 -6.663 -8.315 1.00 95.62 72 ASN A C 1
ATOM 563 O O . ASN A 1 72 ? 6.190 -7.178 -7.370 1.00 95.62 72 ASN A O 1
ATOM 567 N N . MET A 1 73 ? 7.531 -5.555 -8.188 1.00 96.88 73 MET A N 1
ATOM 568 C CA . MET A 1 73 ? 7.630 -4.792 -6.943 1.00 96.88 73 MET A CA 1
ATOM 569 C C . MET A 1 73 ? 6.258 -4.263 -6.510 1.00 96.88 73 MET A C 1
ATOM 571 O O . MET A 1 73 ? 5.865 -4.428 -5.350 1.00 96.88 73 MET A O 1
ATOM 575 N N . ASP A 1 74 ? 5.517 -3.668 -7.439 1.00 97.50 74 ASP A N 1
ATOM 576 C CA . ASP A 1 74 ? 4.221 -3.057 -7.162 1.00 97.50 74 ASP A CA 1
ATOM 577 C C . ASP A 1 74 ? 3.182 -4.111 -6.775 1.00 97.50 74 ASP A C 1
ATOM 579 O O . ASP A 1 74 ? 2.518 -3.977 -5.744 1.00 97.50 74 ASP A O 1
ATOM 583 N N . LEU A 1 75 ? 3.113 -5.232 -7.505 1.00 97.38 75 LEU A N 1
ATOM 584 C CA . LEU A 1 75 ? 2.248 -6.367 -7.164 1.00 97.38 75 LEU A CA 1
ATOM 585 C C . LEU A 1 75 ? 2.606 -6.995 -5.809 1.00 97.38 75 LEU A C 1
ATOM 587 O O . LEU A 1 75 ? 1.710 -7.327 -5.025 1.00 97.38 75 LEU A O 1
ATOM 591 N N . PHE A 1 76 ? 3.898 -7.141 -5.496 1.00 97.88 76 PHE A N 1
ATOM 592 C CA . PHE A 1 76 ? 4.345 -7.657 -4.202 1.00 97.88 76 PHE A CA 1
ATOM 593 C C . PHE A 1 76 ? 3.891 -6.743 -3.058 1.00 97.88 76 PHE A C 1
ATOM 595 O O . PHE A 1 76 ? 3.260 -7.200 -2.100 1.00 97.88 76 PHE A O 1
ATOM 602 N N . ASN A 1 77 ? 4.148 -5.443 -3.176 1.00 98.62 77 ASN A N 1
ATOM 603 C CA . ASN A 1 77 ? 3.759 -4.449 -2.182 1.00 98.62 77 ASN A CA 1
ATOM 604 C C . ASN A 1 77 ? 2.225 -4.334 -2.054 1.00 98.62 77 ASN A C 1
ATOM 606 O O . ASN A 1 77 ? 1.700 -4.288 -0.936 1.00 98.62 77 ASN A O 1
ATOM 610 N N . ASN A 1 78 ? 1.484 -4.394 -3.163 1.00 98.69 78 ASN A N 1
ATOM 611 C CA . ASN A 1 78 ? 0.021 -4.448 -3.166 1.00 98.69 78 ASN A CA 1
ATOM 612 C C . ASN A 1 78 ? -0.498 -5.661 -2.373 1.00 98.69 78 ASN A C 1
ATOM 614 O O . ASN A 1 78 ? -1.399 -5.520 -1.542 1.00 98.69 78 ASN A O 1
ATOM 618 N N . SER A 1 79 ? 0.134 -6.831 -2.540 1.00 98.56 79 SER A N 1
ATOM 619 C CA . SER A 1 79 ? -0.238 -8.062 -1.829 1.00 98.56 79 SER A CA 1
ATOM 620 C C . SER A 1 79 ? -0.126 -7.940 -0.305 1.00 98.56 79 SER A C 1
ATOM 622 O O . SER A 1 79 ? -1.003 -8.411 0.424 1.00 98.56 79 SER A O 1
ATOM 624 N N . ILE A 1 80 ? 0.902 -7.241 0.187 1.00 98.69 80 ILE A N 1
ATOM 625 C CA . ILE A 1 80 ? 1.063 -6.930 1.614 1.00 98.69 80 ILE A CA 1
ATOM 626 C C . ILE A 1 80 ? -0.043 -5.980 2.069 1.00 98.69 80 ILE A C 1
ATOM 628 O O . ILE A 1 80 ? -0.599 -6.150 3.156 1.00 98.69 80 ILE A O 1
ATOM 632 N N . GLY A 1 81 ? -0.392 -5.000 1.233 1.00 98.75 81 GLY A N 1
ATOM 633 C CA . GLY A 1 81 ? -1.500 -4.089 1.493 1.00 98.75 81 GLY A CA 1
ATOM 634 C C . GLY A 1 81 ? -2.815 -4.834 1.714 1.00 98.75 81 GLY A C 1
ATOM 635 O O . GLY A 1 81 ? -3.492 -4.579 2.709 1.00 98.75 81 GLY A O 1
ATOM 636 N N . TYR A 1 82 ? -3.144 -5.809 0.862 1.00 98.69 82 TYR A N 1
ATOM 637 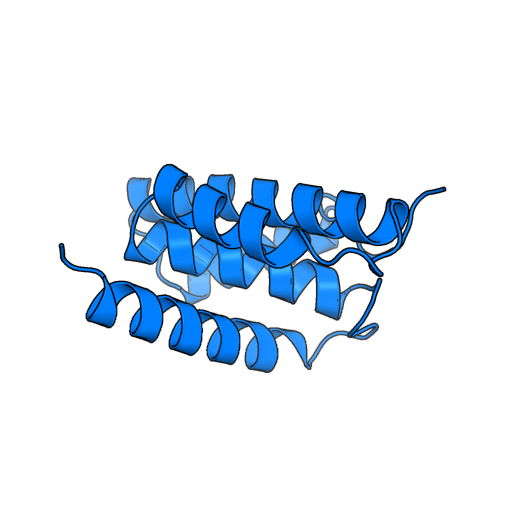C CA . TYR A 1 82 ? -4.351 -6.628 1.026 1.00 98.69 82 TYR A CA 1
ATOM 638 C C . TYR A 1 82 ? -4.355 -7.384 2.362 1.00 98.69 82 TYR A C 1
ATOM 640 O O . TYR A 1 82 ? -5.325 -7.312 3.114 1.00 98.69 82 TYR A O 1
ATOM 648 N N . GLN A 1 83 ? -3.237 -8.023 2.720 1.00 98.62 83 GLN A N 1
ATOM 649 C CA . GLN A 1 83 ? -3.110 -8.752 3.988 1.00 98.62 83 GLN A CA 1
ATOM 650 C C . GLN A 1 83 ? -3.273 -7.834 5.210 1.00 98.62 83 GLN A C 1
ATOM 652 O O . GLN A 1 83 ? -4.000 -8.159 6.151 1.00 98.62 83 GLN A O 1
ATOM 657 N N . LEU A 1 84 ? -2.615 -6.671 5.205 1.00 98.69 84 LEU A N 1
ATOM 658 C CA . LEU A 1 84 ? -2.701 -5.709 6.304 1.00 98.69 84 LEU A CA 1
ATOM 659 C C . LEU A 1 84 ? -4.082 -5.057 6.395 1.00 98.69 84 LEU A C 1
ATOM 661 O O . LEU A 1 84 ? -4.549 -4.789 7.500 1.00 98.69 84 LEU A O 1
ATOM 665 N N . GLY A 1 85 ? -4.744 -4.823 5.262 1.00 98.69 85 GLY A N 1
ATOM 666 C CA . GLY A 1 85 ? -6.112 -4.319 5.221 1.00 98.69 85 GLY A CA 1
ATOM 667 C C . GLY A 1 85 ? -7.115 -5.302 5.825 1.00 98.69 85 GLY A C 1
ATOM 668 O O . GLY A 1 85 ? -7.944 -4.898 6.642 1.00 98.69 85 GLY A O 1
ATOM 669 N N . ASP A 1 86 ? -7.002 -6.595 5.508 1.00 98.50 86 ASP A N 1
ATOM 670 C CA . ASP A 1 86 ? -7.839 -7.636 6.114 1.00 98.50 86 ASP A CA 1
ATOM 671 C C . ASP A 1 86 ? -7.583 -7.755 7.618 1.00 98.50 86 ASP A C 1
ATOM 673 O O . ASP A 1 86 ? -8.528 -7.781 8.412 1.00 98.50 86 ASP A O 1
ATOM 677 N N . LEU A 1 87 ? -6.313 -7.749 8.033 1.00 98.38 87 LEU A N 1
ATOM 678 C CA . LEU A 1 87 ? -5.948 -7.777 9.447 1.00 98.38 87 LEU A CA 1
ATOM 679 C C . LEU A 1 87 ? -6.493 -6.549 10.189 1.00 98.38 87 LEU A C 1
ATOM 681 O O . LEU A 1 87 ? -7.045 -6.682 11.284 1.00 98.38 87 LEU A O 1
ATOM 685 N N . ALA A 1 88 ? -6.387 -5.363 9.586 1.00 98.56 88 ALA A N 1
ATOM 686 C CA . ALA A 1 88 ? -6.948 -4.130 10.122 1.00 98.56 88 ALA A CA 1
ATOM 687 C C . ALA A 1 88 ? -8.468 -4.223 10.269 1.00 98.56 88 ALA A C 1
ATOM 689 O O . ALA A 1 88 ? -9.006 -3.825 11.301 1.00 98.56 88 ALA A O 1
ATOM 690 N N . LYS A 1 89 ? -9.160 -4.798 9.283 1.00 97.62 89 LYS A N 1
ATOM 691 C CA . LYS A 1 89 ? -10.612 -4.980 9.316 1.00 97.62 89 LYS A CA 1
ATOM 692 C C . LYS A 1 89 ? -11.040 -5.956 10.413 1.00 97.62 89 LYS A C 1
ATOM 694 O O . LYS A 1 89 ? -11.934 -5.636 11.195 1.00 97.62 89 LYS A O 1
ATOM 699 N N . GLN A 1 90 ? -10.370 -7.104 10.521 1.00 98.12 90 GLN A N 1
ATOM 700 C CA . GLN A 1 90 ? -10.628 -8.120 11.551 1.00 98.12 90 GLN A CA 1
ATOM 701 C C . GLN A 1 90 ? -10.410 -7.571 12.966 1.00 98.12 90 GLN A C 1
ATOM 703 O O . GLN A 1 90 ? -11.225 -7.798 13.859 1.00 98.12 90 GLN A O 1
ATOM 708 N N . ASN A 1 91 ? -9.339 -6.800 13.159 1.00 98.19 91 ASN A N 1
ATOM 709 C CA . ASN A 1 91 ? -8.965 -6.245 14.459 1.00 98.19 91 ASN A CA 1
ATOM 710 C C . ASN A 1 91 ? -9.518 -4.835 14.715 1.00 98.19 91 ASN A C 1
ATOM 712 O O . ASN A 1 91 ? -9.171 -4.222 15.725 1.00 98.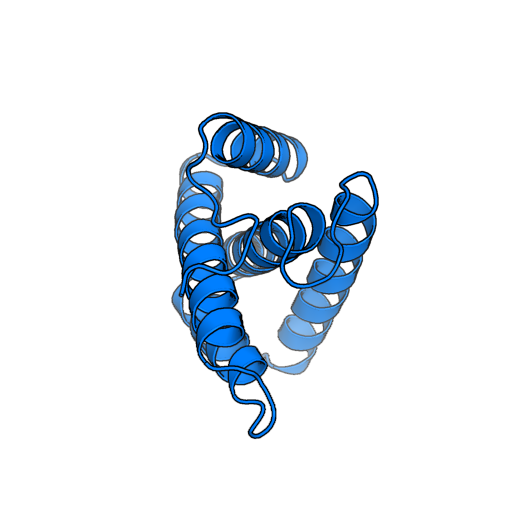19 91 ASN A O 1
ATOM 716 N N . LYS A 1 92 ? -10.361 -4.307 13.817 1.00 97.94 92 LYS A N 1
ATOM 717 C CA . LYS A 1 92 ? -10.963 -2.964 13.904 1.00 97.94 92 LYS A CA 1
ATOM 718 C C . LYS A 1 92 ? -9.927 -1.847 14.113 1.00 97.94 92 LYS A C 1
ATOM 720 O O . LYS A 1 92 ? -10.114 -0.954 14.938 1.00 97.94 92 LYS A O 1
ATOM 725 N N . TRP A 1 93 ? -8.812 -1.906 13.391 1.00 98.44 93 TRP A N 1
ATOM 726 C CA . TRP A 1 93 ? -7.774 -0.878 13.448 1.00 98.44 93 TRP A CA 1
ATOM 727 C C . TRP A 1 93 ? -8.249 0.440 12.831 1.00 98.44 93 TRP A C 1
ATOM 729 O O . TRP A 1 93 ? -8.999 0.457 11.857 1.00 98.44 93 TRP A O 1
ATOM 739 N N . SER A 1 94 ? -7.753 1.556 13.368 1.00 98.31 94 SER A N 1
ATOM 740 C CA . SER A 1 94 ? -7.855 2.858 12.706 1.00 98.31 94 SER A CA 1
ATOM 741 C C . SER A 1 94 ? -6.905 2.944 11.503 1.00 98.31 94 SER A C 1
ATOM 743 O O . SER A 1 94 ? -5.896 2.236 11.455 1.00 98.31 94 SER A O 1
ATOM 745 N N . GLU A 1 95 ? -7.170 3.866 10.567 1.00 97.88 95 GLU A N 1
ATOM 746 C CA . GLU A 1 95 ? -6.241 4.167 9.459 1.00 97.88 95 GLU A CA 1
ATOM 747 C C . GLU A 1 95 ? -4.842 4.546 9.987 1.00 97.88 95 GLU A C 1
ATOM 749 O O . GLU A 1 95 ? -3.829 4.105 9.450 1.00 97.88 95 GLU A O 1
ATOM 754 N N . GLU A 1 96 ? -4.769 5.287 11.101 1.00 98.12 96 GLU A N 1
ATOM 755 C CA . GLU A 1 96 ? -3.499 5.643 11.747 1.00 98.12 96 GLU A CA 1
ATOM 756 C C . GLU A 1 96 ? -2.741 4.406 12.252 1.00 98.12 96 GLU A C 1
ATOM 758 O O . GLU A 1 96 ? -1.527 4.295 12.061 1.00 98.12 96 GLU A O 1
ATOM 763 N N . ARG A 1 97 ? -3.439 3.454 12.890 1.00 98.38 97 ARG A N 1
ATOM 764 C CA . ARG A 1 97 ? -2.819 2.207 13.354 1.00 98.38 97 ARG A CA 1
ATOM 765 C C . ARG A 1 97 ? -2.345 1.360 12.178 1.00 98.38 97 ARG A C 1
ATOM 767 O O . ARG A 1 97 ? -1.226 0.854 12.232 1.00 98.38 97 ARG A O 1
ATOM 774 N N . LEU A 1 98 ? -3.166 1.234 11.135 1.00 98.75 98 LEU A N 1
ATOM 775 C CA . LEU A 1 98 ? -2.803 0.533 9.905 1.00 98.75 98 LEU A CA 1
ATOM 776 C C . LEU A 1 98 ? -1.526 1.129 9.303 1.00 98.75 98 LEU A C 1
ATOM 778 O O . LEU A 1 98 ? -0.569 0.403 9.043 1.00 98.75 98 LEU A O 1
ATOM 782 N N . PHE A 1 99 ? -1.462 2.453 9.168 1.00 98.62 99 PHE A N 1
ATOM 783 C CA . PHE A 1 99 ? -0.285 3.113 8.621 1.00 98.62 99 PHE A CA 1
ATOM 784 C C . PHE A 1 99 ? 0.965 2.912 9.493 1.00 98.62 99 PHE A C 1
ATOM 786 O O . PHE A 1 99 ? 2.041 2.648 8.961 1.00 98.62 99 PHE A O 1
ATOM 793 N N . LYS A 1 100 ? 0.844 2.945 10.829 1.00 98.62 100 LYS A N 1
ATOM 794 C CA . LYS A 1 100 ? 1.959 2.603 11.737 1.00 98.62 100 LYS A CA 1
ATOM 795 C C . LYS A 1 100 ? 2.474 1.177 11.513 1.00 98.62 100 LYS A C 1
ATOM 797 O O . LYS A 1 100 ? 3.687 0.973 11.525 1.00 98.62 100 LYS A O 1
ATOM 802 N N . GLU A 1 101 ? 1.590 0.207 11.278 1.00 98.69 101 GLU A N 1
ATOM 803 C CA . GLU A 1 101 ? 1.996 -1.176 10.990 1.00 98.69 101 GLU A CA 1
ATOM 804 C C . GLU A 1 101 ? 2.707 -1.286 9.629 1.00 98.69 101 GLU A C 1
ATOM 806 O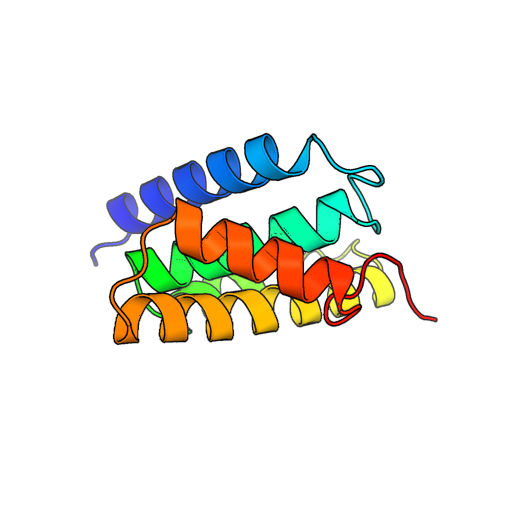 O . GLU A 1 101 ? 3.725 -1.967 9.529 1.00 98.69 101 GLU A O 1
ATOM 811 N N . ILE A 1 102 ? 2.268 -0.538 8.609 1.00 98.62 102 ILE A N 1
ATOM 812 C CA . ILE A 1 102 ? 2.964 -0.453 7.310 1.00 98.62 102 ILE A CA 1
ATOM 813 C C . ILE A 1 102 ? 4.388 0.092 7.487 1.00 98.62 102 ILE A C 1
ATOM 815 O O . ILE A 1 102 ? 5.345 -0.472 6.954 1.00 98.62 102 ILE A O 1
ATOM 819 N N . ILE A 1 103 ? 4.562 1.152 8.285 1.00 98.50 103 ILE A N 1
ATOM 820 C CA . ILE A 1 103 ? 5.898 1.707 8.561 1.00 98.50 103 ILE A CA 1
ATOM 821 C C . ILE A 1 103 ? 6.776 0.707 9.317 1.00 98.50 103 ILE A C 1
ATOM 823 O O . ILE A 1 103 ? 7.976 0.621 9.052 1.00 98.50 103 ILE A O 1
ATOM 827 N N . LYS A 1 104 ? 6.194 -0.093 10.212 1.00 98.56 104 LYS A N 1
ATOM 828 C CA . LYS A 1 104 ? 6.914 -1.192 10.858 1.00 98.56 104 LYS A CA 1
ATOM 829 C C . LYS A 1 104 ? 7.356 -2.247 9.839 1.00 98.56 104 LYS A C 1
ATOM 831 O O . LYS A 1 104 ? 8.526 -2.600 9.840 1.00 98.56 104 LYS A O 1
ATOM 836 N N . TYR A 1 105 ? 6.489 -2.678 8.918 1.00 98.50 105 TYR A N 1
ATOM 837 C CA . TYR A 1 105 ? 6.853 -3.623 7.848 1.00 98.50 105 TYR A CA 1
ATOM 838 C C . TYR A 1 105 ? 7.994 -3.098 6.973 1.00 98.50 105 TYR A C 1
ATOM 840 O O . TYR A 1 105 ? 8.922 -3.839 6.652 1.00 98.50 105 TYR A O 1
ATOM 848 N N . LYS A 1 106 ? 7.964 -1.808 6.634 1.00 97.69 106 LYS A N 1
ATOM 849 C CA . LYS A 1 106 ? 9.051 -1.131 5.919 1.00 97.69 106 LYS A CA 1
ATOM 850 C C . LYS A 1 106 ? 10.371 -1.198 6.695 1.00 97.69 106 LYS A C 1
ATOM 852 O O . LYS A 1 106 ? 11.395 -1.569 6.131 1.00 97.69 106 LYS A O 1
ATOM 857 N N . ASN A 1 107 ? 10.352 -0.865 7.987 1.00 97.62 107 ASN A N 1
ATOM 858 C CA . ASN A 1 107 ? 11.546 -0.877 8.841 1.00 97.62 107 ASN A CA 1
ATOM 859 C C . ASN A 1 107 ? 12.079 -2.301 9.084 1.00 97.62 107 ASN A C 1
ATOM 861 O O . ASN A 1 107 ? 13.291 -2.501 9.118 1.00 97.62 107 ASN A O 1
ATOM 865 N N . ASP A 1 108 ? 11.184 -3.287 9.152 1.00 98.00 108 ASP A N 1
ATOM 866 C CA . ASP A 1 108 ? 11.502 -4.716 9.242 1.00 98.00 108 ASP A CA 1
ATOM 867 C C . ASP A 1 108 ? 11.959 -5.309 7.891 1.00 98.00 108 ASP A C 1
ATOM 869 O O . ASP A 1 108 ? 12.174 -6.516 7.793 1.00 98.00 108 ASP A O 1
ATOM 873 N N . LYS A 1 109 ? 12.101 -4.484 6.838 1.00 96.81 109 LYS A N 1
ATOM 874 C CA . LYS A 1 109 ? 12.490 -4.883 5.471 1.00 96.81 109 LYS A CA 1
ATOM 875 C C . LYS A 1 109 ? 11.559 -5.927 4.842 1.00 96.81 109 LYS A C 1
ATOM 877 O O . LYS A 1 109 ? 11.994 -6.769 4.062 1.00 96.81 109 LYS A O 1
ATOM 882 N N . LYS A 1 110 ? 10.271 -5.867 5.182 1.00 98.06 110 LYS A N 1
ATOM 883 C CA . LYS A 1 110 ? 9.224 -6.722 4.603 1.00 98.06 110 LYS A CA 1
ATOM 884 C C . LYS A 1 110 ? 8.626 -6.146 3.322 1.00 98.06 110 LYS A C 1
ATOM 886 O O . LYS A 1 110 ? 7.947 -6.875 2.615 1.00 98.06 110 LYS A O 1
ATOM 891 N N . LEU A 1 111 ? 8.854 -4.862 3.040 1.00 97.94 111 LEU A N 1
ATOM 892 C CA . LEU A 1 111 ? 8.473 -4.231 1.774 1.00 97.94 111 LEU A CA 1
ATOM 893 C C . LEU A 1 111 ? 9.631 -4.301 0.777 1.00 97.94 111 LEU A C 1
ATOM 895 O O . LEU A 1 111 ? 10.793 -4.198 1.178 1.00 97.94 111 LEU A O 1
ATOM 899 N N . GLN A 1 112 ? 9.318 -4.391 -0.513 1.00 97.75 112 GLN A N 1
ATOM 900 C CA . GLN A 1 112 ? 10.312 -4.185 -1.563 1.00 97.75 112 GLN A CA 1
ATOM 901 C C . GLN A 1 112 ? 10.421 -2.686 -1.838 1.00 97.75 112 GLN A C 1
ATOM 903 O O . GLN A 1 112 ? 9.540 -2.099 -2.452 1.00 97.75 112 GLN A O 1
ATOM 908 N N . THR A 1 113 ? 11.485 -2.056 -1.335 1.00 96.69 113 THR A N 1
ATOM 909 C CA . THR A 1 113 ? 11.722 -0.600 -1.432 1.00 96.69 113 THR A CA 1
ATOM 910 C C . THR A 1 113 ? 12.708 -0.223 -2.538 1.00 96.69 113 THR A C 1
ATOM 912 O O . THR A 1 113 ? 13.317 0.845 -2.486 1.00 96.69 113 THR A O 1
ATOM 915 N N . LYS A 1 114 ? 12.965 -1.153 -3.457 1.00 95.38 114 LYS A N 1
ATOM 916 C CA . LYS A 1 114 ? 13.826 -1.016 -4.631 1.00 95.38 114 LYS A CA 1
ATOM 917 C C . LYS A 1 114 ? 13.547 -2.174 -5.580 1.00 95.38 114 LYS A C 1
ATOM 919 O O . LYS A 1 114 ? 13.139 -3.246 -5.126 1.00 95.38 114 LYS A O 1
ATOM 924 N N . LEU A 1 115 ? 13.870 -1.985 -6.854 1.00 93.00 115 LEU A N 1
ATOM 925 C CA . LEU A 1 115 ? 13.847 -3.075 -7.822 1.00 93.00 115 LEU A CA 1
ATOM 926 C C . LEU A 1 115 ? 14.854 -4.158 -7.437 1.00 93.00 115 LEU A C 1
ATOM 928 O O . LEU A 1 115 ? 15.986 -3.877 -7.023 1.00 93.00 115 LEU A O 1
ATOM 932 N N . HIS A 1 116 ? 14.421 -5.401 -7.594 1.00 78.00 116 HIS A N 1
ATOM 933 C CA . HIS A 1 116 ? 15.295 -6.558 -7.592 1.00 78.00 116 HIS A CA 1
ATOM 934 C C . HIS A 1 116 ? 15.399 -7.065 -9.035 1.00 78.00 116 HIS A C 1
ATOM 936 O O . HIS A 1 116 ? 14.361 -7.155 -9.692 1.00 78.00 116 HIS A O 1
ATOM 942 N N . PRO A 1 117 ? 16.623 -7.316 -9.533 1.00 60.00 117 PRO A N 1
ATOM 943 C CA . PRO A 1 117 ? 16.826 -7.889 -10.858 1.00 60.00 117 PRO A CA 1
ATOM 944 C C . PRO A 1 117 ? 16.272 -9.314 -10.961 1.00 60.00 117 PRO A C 1
ATOM 946 O O . PRO A 1 117 ? 16.180 -9.995 -9.910 1.00 60.00 117 PRO A O 1
#

Radius of gyration: 13.26 Å; chains: 1; bounding box: 41×22×36 Å

Foldseek 3Di:
DPPPVLVVQLVVQLVVLLVVLPVDPCCAQFDSVLSSLLRSLLSSCLVPRNVVSLVVQLVVLPDPPDDPQRSVLSNQSSVNSRVLSVVCNVVVHDSVRSSVVSVVCVVVVVHRGHGDD

InterPro domains:
  IPR054246 Domain of unknown function DUF6973 [PF22322] (2-106)